Protein AF-A0A291HSG0-F1 (afdb_monomer)

Secon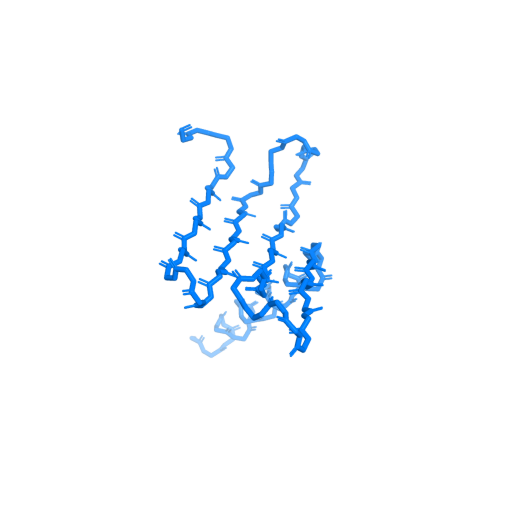dary structure (DSSP, 8-state):
-HHHHHHHHHHHHHHHHTSEEEEE--SS-GGG-EEEEE---SSTTS-SEEEEEETTTTEEEEEESS--

pLDDT: mean 90.36, std 10.21, range [45.03, 97.44]

Solvent-accessible surface area (backbone atoms only — not comparable to full-atom values): 3903 Å² total; per-residue (Å²): 110,71,70,58,53,52,50,51,53,51,51,52,51,51,46,57,73,60,26,51,75,48,77,43,80,46,97,86,45,53,72,65,26,31,43,37,39,40,33,56,53,98,42,94,92,40,34,53,33,36,41,36,40,22,80,68,68,71,43,74,48,73,46,62,33,88,84,122

Foldseek 3Di:
DVVVVVVVVVVVVVQQVQWDKDFDDDPVPLQPGKIKIFTDDPDPVFGQKIWIDRVNVRDTDIDGGDDD

Sequence (68 aa):
MAALLKGLLLLVLVLLLLSEVKLSTSLYKYEDNQVEITFPSWRAEAPWYYLKWNPAKEEFIHRRGPGS

Mean predicted aligned error: 5.07 Å

Structure (mmCIF, N/CA/C/O backbone):
data_AF-A0A291HSG0-F1
#
_entry.id   AF-A0A291HSG0-F1
#
loop_
_atom_site.group_PDB
_atom_site.id
_atom_site.type_symbol
_atom_site.label_atom_id
_atom_site.label_alt_id
_atom_site.label_comp_id
_atom_site.label_asym_id
_atom_site.label_entity_id
_atom_site.label_seq_id
_atom_site.pdbx_PDB_ins_code
_atom_site.Cartn_x
_atom_site.Cartn_y
_atom_site.Cartn_z
_atom_site.occupancy
_atom_site.B_iso_or_equiv
_atom_site.auth_seq_id
_atom_site.auth_comp_id
_atom_site.auth_asym_id
_atom_site.auth_atom_id
_atom_site.pdbx_PDB_model_num
ATOM 1 N N . MET A 1 1 ? 19.639 -19.912 -9.588 1.00 72.19 1 MET A N 1
ATOM 2 C CA . MET A 1 1 ? 18.339 -19.637 -8.927 1.00 72.19 1 MET A CA 1
ATOM 3 C C . MET A 1 1 ? 18.451 -18.649 -7.764 1.00 72.19 1 MET A C 1
ATOM 5 O O . MET A 1 1 ? 17.761 -17.642 -7.802 1.00 72.19 1 MET A O 1
ATOM 9 N N . ALA A 1 2 ? 19.345 -18.846 -6.785 1.00 86.06 2 ALA A N 1
ATOM 10 C CA . ALA A 1 2 ? 19.460 -17.940 -5.629 1.00 86.06 2 ALA A CA 1
ATOM 11 C C . ALA A 1 2 ? 19.793 -16.473 -5.983 1.00 86.06 2 ALA A C 1
ATOM 13 O O . ALA A 1 2 ? 19.229 -15.558 -5.392 1.00 86.06 2 ALA A O 1
ATOM 14 N N . ALA A 1 3 ? 20.672 -16.234 -6.962 1.00 92.44 3 ALA A N 1
ATOM 15 C CA . ALA A 1 3 ? 21.023 -14.877 -7.395 1.00 92.44 3 ALA A CA 1
ATOM 16 C C . ALA A 1 3 ? 19.835 -14.120 -8.024 1.00 92.44 3 ALA A C 1
ATOM 18 O O . ALA A 1 3 ? 19.647 -12.941 -7.747 1.00 92.44 3 ALA A O 1
ATOM 19 N N . LEU A 1 4 ? 18.998 -14.816 -8.803 1.00 95.06 4 LEU A N 1
ATOM 20 C CA . LEU A 1 4 ? 17.787 -14.248 -9.408 1.00 95.06 4 LEU A CA 1
ATOM 21 C C . LEU A 1 4 ? 16.766 -13.846 -8.341 1.00 95.06 4 LEU A C 1
ATOM 23 O O . LEU A 1 4 ? 16.231 -12.744 -8.394 1.00 95.06 4 LEU A O 1
ATOM 27 N N . LEU A 1 5 ? 16.545 -14.706 -7.341 1.00 96.12 5 LEU A N 1
ATOM 28 C CA . LEU A 1 5 ? 15.638 -14.404 -6.234 1.00 96.12 5 LEU A CA 1
ATOM 29 C C . LEU A 1 5 ? 16.113 -13.184 -5.433 1.00 96.12 5 LEU A C 1
ATOM 31 O O . LEU A 1 5 ? 15.318 -12.299 -5.136 1.00 96.12 5 LEU A O 1
ATOM 35 N N . LYS A 1 6 ? 17.416 -13.103 -5.131 1.00 95.94 6 LYS A N 1
ATOM 36 C CA . LYS A 1 6 ? 18.005 -11.935 -4.458 1.00 95.94 6 LYS A CA 1
ATOM 37 C C . LYS A 1 6 ? 17.808 -10.655 -5.272 1.00 95.94 6 LYS A C 1
ATOM 39 O O . LYS A 1 6 ? 17.416 -9.642 -4.705 1.00 95.94 6 LYS A O 1
ATOM 44 N N . GLY A 1 7 ? 18.042 -10.713 -6.584 1.00 96.56 7 GLY A N 1
ATOM 45 C CA . GLY A 1 7 ? 17.821 -9.578 -7.481 1.00 96.56 7 GLY A CA 1
ATOM 46 C C . GLY A 1 7 ? 16.362 -9.120 -7.500 1.00 96.56 7 GLY A C 1
ATOM 47 O O . GLY A 1 7 ? 16.095 -7.928 -7.384 1.00 96.56 7 GLY A O 1
ATOM 48 N N . LEU A 1 8 ? 15.417 -10.063 -7.565 1.00 96.06 8 LEU A N 1
ATOM 49 C CA . LEU A 1 8 ? 13.985 -9.763 -7.525 1.00 96.06 8 LEU A CA 1
ATOM 50 C C . LEU A 1 8 ? 13.572 -9.110 -6.199 1.00 96.06 8 LEU A C 1
ATOM 52 O O . LEU A 1 8 ? 12.860 -8.112 -6.209 1.00 96.06 8 LEU A O 1
ATOM 56 N N . LEU A 1 9 ? 14.042 -9.633 -5.064 1.00 95.94 9 LEU A N 1
ATOM 57 C CA . LEU A 1 9 ? 13.757 -9.057 -3.745 1.00 95.94 9 LEU A CA 1
ATOM 58 C C . LEU A 1 9 ? 14.318 -7.639 -3.609 1.00 95.94 9 LEU A C 1
ATOM 60 O O . LEU A 1 9 ? 13.648 -6.763 -3.069 1.00 95.94 9 LEU A O 1
ATOM 64 N N . LEU A 1 10 ? 15.522 -7.400 -4.133 1.00 97.19 10 LEU A N 1
ATOM 65 C CA . LEU A 1 10 ? 16.139 -6.077 -4.123 1.00 97.19 10 LEU A CA 1
ATOM 66 C C . LEU A 1 10 ? 15.352 -5.096 -5.000 1.00 97.19 10 LEU A C 1
ATOM 68 O O . LEU A 1 10 ? 15.108 -3.970 -4.579 1.00 97.19 10 LEU A O 1
ATOM 72 N N . LEU A 1 11 ? 14.879 -5.536 -6.170 1.00 94.38 11 LEU A N 1
ATOM 73 C CA . LEU A 1 11 ? 14.007 -4.731 -7.026 1.00 94.38 11 LEU A CA 1
ATOM 74 C C . LEU A 1 11 ? 12.688 -4.377 -6.323 1.00 94.38 11 LEU A C 1
ATOM 76 O O . LEU A 1 11 ? 12.287 -3.218 -6.340 1.00 94.38 11 LEU A O 1
ATOM 80 N N . VAL A 1 12 ? 12.037 -5.347 -5.673 1.00 93.00 12 VAL A N 1
ATOM 81 C CA . VAL A 1 12 ? 10.812 -5.107 -4.891 1.00 93.00 12 VAL A CA 1
ATOM 82 C C . VAL A 1 12 ? 11.070 -4.096 -3.775 1.00 93.00 12 VAL A C 1
ATOM 84 O O . VAL A 1 12 ? 10.286 -3.165 -3.606 1.00 93.00 12 VAL A O 1
ATOM 87 N N . LEU A 1 13 ? 12.185 -4.231 -3.054 1.00 95.81 13 LEU A N 1
ATOM 88 C CA . LEU A 1 13 ? 12.562 -3.297 -1.996 1.00 95.81 13 LEU A CA 1
ATOM 89 C C . LEU A 1 13 ? 12.748 -1.875 -2.541 1.00 95.81 13 LEU A C 1
ATOM 91 O O . LEU A 1 13 ? 12.221 -0.928 -1.968 1.00 95.81 13 LEU A O 1
ATOM 95 N N . VAL A 1 14 ? 13.448 -1.725 -3.668 1.00 96.00 14 VAL A N 1
ATOM 96 C CA . VAL A 1 14 ? 13.641 -0.423 -4.322 1.00 96.00 14 VAL A CA 1
ATOM 97 C C . VAL A 1 14 ? 12.303 0.185 -4.745 1.00 96.00 14 VAL A C 1
ATOM 99 O O . VAL A 1 14 ? 12.067 1.360 -4.486 1.00 96.00 14 VAL A O 1
ATOM 102 N N . LEU A 1 15 ? 11.399 -0.600 -5.338 1.00 93.50 15 LEU A N 1
ATOM 103 C CA . LEU A 1 15 ? 10.069 -0.116 -5.722 1.00 93.50 15 LEU A CA 1
ATOM 104 C C . LEU A 1 15 ? 9.256 0.366 -4.516 1.00 93.50 15 LEU A C 1
ATOM 106 O O . LEU A 1 15 ? 8.601 1.401 -4.608 1.00 93.50 15 LEU A O 1
ATOM 110 N N . LEU A 1 16 ? 9.322 -0.348 -3.390 1.00 92.38 16 LEU A N 1
ATOM 111 C CA . LEU A 1 16 ? 8.656 0.054 -2.150 1.00 92.38 16 LEU A CA 1
ATOM 112 C C . LEU A 1 16 ? 9.242 1.349 -1.580 1.00 92.38 16 LEU A C 1
ATOM 114 O O . LEU A 1 16 ? 8.482 2.224 -1.182 1.00 92.38 16 LEU A O 1
ATOM 118 N N . LEU A 1 17 ? 10.570 1.502 -1.591 1.00 94.94 17 LEU A N 1
ATOM 119 C CA . LEU A 1 17 ? 11.236 2.729 -1.136 1.00 94.94 17 LEU A CA 1
ATOM 120 C C . LEU A 1 17 ? 10.885 3.948 -1.997 1.00 94.94 17 LEU A C 1
ATOM 122 O O . LEU A 1 17 ? 10.853 5.065 -1.494 1.00 94.94 17 LEU A O 1
ATOM 126 N N . LEU A 1 18 ? 10.633 3.733 -3.288 1.00 94.50 18 LEU A N 1
ATOM 127 C CA . LEU A 1 18 ? 10.218 4.778 -4.225 1.00 94.50 18 LEU A CA 1
ATOM 128 C C . LEU A 1 18 ? 8.703 5.027 -4.228 1.00 94.50 18 LEU A C 1
ATOM 130 O O . LEU A 1 18 ? 8.243 5.929 -4.926 1.00 94.50 18 LEU A O 1
ATOM 134 N N . SER A 1 19 ? 7.923 4.219 -3.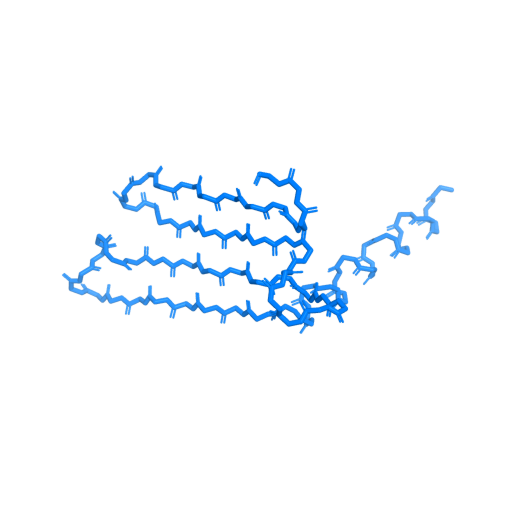509 1.00 94.50 19 SER A N 1
ATOM 135 C CA . SER A 1 19 ? 6.472 4.370 -3.449 1.00 94.50 19 SER A CA 1
ATOM 136 C C . SER A 1 19 ? 6.082 5.468 -2.468 1.00 94.50 19 SER A C 1
ATOM 138 O O . SER A 1 19 ? 6.675 5.618 -1.400 1.00 94.50 19 SER A O 1
ATOM 140 N N . GLU A 1 20 ? 5.030 6.206 -2.799 1.00 94.38 20 GLU 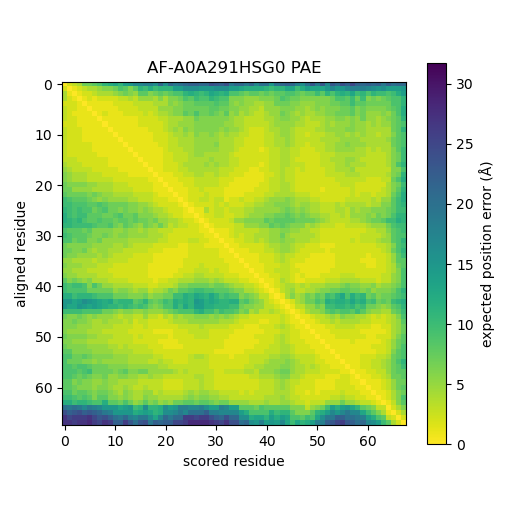A N 1
ATOM 141 C CA . GLU A 1 20 ? 4.388 7.101 -1.844 1.00 94.38 20 GLU A CA 1
ATOM 142 C C . GLU A 1 20 ? 3.487 6.274 -0.922 1.00 94.38 20 GLU A C 1
ATOM 144 O O . GLU A 1 20 ? 2.618 5.538 -1.395 1.00 94.38 20 GLU A O 1
ATOM 149 N N . VAL A 1 21 ? 3.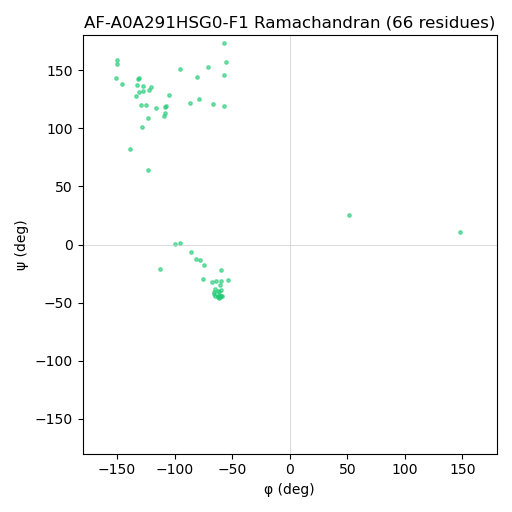685 6.395 0.392 1.00 94.81 21 VAL A N 1
ATOM 150 C CA . VAL A 1 21 ? 2.879 5.705 1.406 1.00 94.81 21 VAL A CA 1
ATOM 151 C C . VAL A 1 21 ? 2.136 6.741 2.240 1.00 94.81 21 VAL A C 1
ATOM 153 O O . VAL A 1 21 ? 2.756 7.543 2.938 1.00 94.81 21 VAL A O 1
ATOM 156 N N . LYS A 1 22 ? 0.802 6.713 2.194 1.00 95.25 22 LYS A N 1
ATOM 157 C CA . LYS A 1 22 ? -0.068 7.543 3.036 1.00 95.25 22 LYS A CA 1
ATOM 158 C C . LYS A 1 22 ? -0.724 6.675 4.090 1.00 95.25 22 LYS A C 1
ATOM 160 O O . LYS A 1 22 ? -1.476 5.757 3.773 1.00 95.25 22 LYS A O 1
ATOM 165 N N . LEU A 1 23 ? -0.446 6.992 5.346 1.00 95.19 23 LEU A N 1
ATOM 166 C CA . LEU A 1 23 ? -1.063 6.352 6.496 1.00 95.19 23 LEU A CA 1
ATOM 167 C C . LEU A 1 23 ? -2.021 7.349 7.148 1.00 95.19 23 LEU A C 1
ATOM 169 O O . LEU A 1 23 ? -1.601 8.410 7.606 1.00 95.19 23 LEU A O 1
ATOM 173 N N . SER A 1 24 ? -3.305 7.011 7.186 1.00 94.25 24 SER A N 1
ATOM 174 C CA . SER A 1 24 ? -4.315 7.769 7.921 1.00 94.25 24 SER A CA 1
ATOM 175 C C . SER A 1 24 ? -4.724 6.946 9.129 1.00 94.25 24 SER A C 1
ATOM 177 O O . SER A 1 24 ? -5.288 5.866 8.973 1.00 94.25 24 SER A O 1
ATOM 179 N N . THR A 1 25 ? -4.397 7.426 10.328 1.00 93.12 25 THR A N 1
ATOM 180 C CA . THR A 1 25 ? -4.719 6.743 11.584 1.00 93.12 25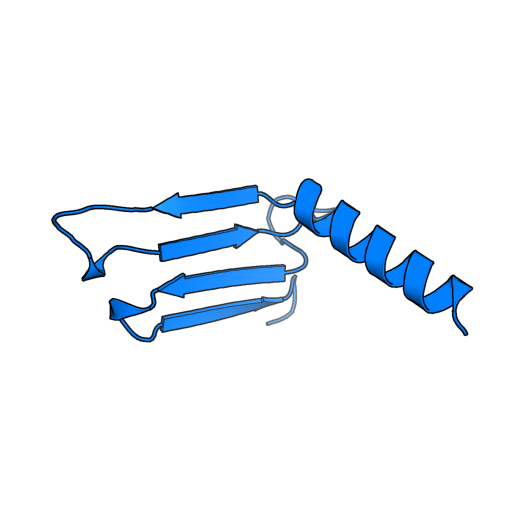 THR A CA 1
ATOM 181 C C . THR A 1 25 ? -5.374 7.694 12.574 1.00 93.12 25 THR A C 1
ATOM 183 O O . THR A 1 25 ? -5.036 8.872 12.674 1.00 93.12 25 THR A O 1
ATOM 186 N N . SER A 1 26 ? -6.329 7.162 13.326 1.00 91.19 26 SER A N 1
ATOM 187 C CA . SER A 1 26 ? -7.012 7.836 14.415 1.00 91.19 26 SER A CA 1
ATOM 188 C C . SER A 1 26 ? -7.344 6.831 15.512 1.00 91.19 26 SER A C 1
ATOM 190 O O . SER A 1 26 ? -7.807 5.724 15.244 1.00 91.19 26 SER A O 1
ATOM 192 N N . LEU A 1 27 ? -7.142 7.243 16.763 1.00 89.81 27 LEU A N 1
ATOM 193 C CA . LEU A 1 27 ? -7.544 6.473 17.945 1.00 89.81 27 LEU A CA 1
ATOM 194 C C . LEU A 1 27 ? -9.047 6.575 18.242 1.00 89.81 27 LEU A C 1
ATOM 196 O O . LEU A 1 27 ? -9.554 5.822 19.065 1.00 89.81 27 LEU A O 1
ATOM 200 N N . TYR A 1 28 ? -9.751 7.515 17.610 1.00 91.88 28 TYR A N 1
ATOM 201 C CA . TYR A 1 28 ? -11.179 7.755 17.849 1.00 91.88 28 TYR A CA 1
ATOM 202 C C . TYR A 1 28 ? -12.047 7.394 16.645 1.00 91.88 28 TYR A C 1
ATOM 204 O O . TYR A 1 28 ? -13.239 7.159 16.799 1.00 91.88 28 TYR A O 1
ATOM 212 N N . LYS A 1 29 ? -11.452 7.342 15.449 1.00 91.31 29 LYS A N 1
ATOM 213 C CA . LYS A 1 29 ? -12.132 7.033 14.187 1.00 91.31 29 LYS A CA 1
ATOM 214 C C . LYS A 1 29 ? -11.469 5.840 13.508 1.00 91.31 29 LYS A C 1
ATOM 216 O O . LYS A 1 29 ? -10.881 5.971 12.441 1.00 91.31 29 LYS A O 1
ATOM 221 N N . TYR A 1 30 ? -11.529 4.679 14.158 1.00 91.62 30 TYR A N 1
ATOM 222 C CA . TYR A 1 30 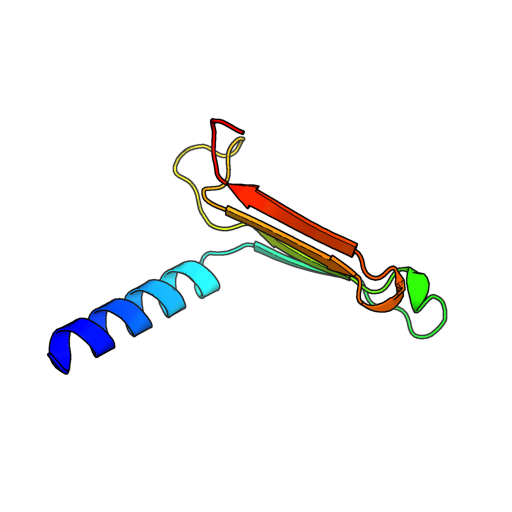? -10.906 3.453 13.644 1.00 91.62 30 TYR A CA 1
ATOM 223 C C . TYR A 1 30 ? -11.447 3.037 12.272 1.00 91.62 30 TYR A C 1
ATOM 225 O O . TYR A 1 30 ? -10.703 2.496 11.462 1.00 91.62 30 TYR A O 1
ATOM 233 N N . GLU A 1 31 ? -12.715 3.335 11.997 1.00 92.62 31 GLU A N 1
ATOM 234 C CA . GLU A 1 31 ? -13.373 3.126 10.702 1.00 92.62 31 GLU A CA 1
ATOM 235 C C . GLU A 1 31 ? -12.716 3.885 9.539 1.00 92.62 31 GLU A C 1
ATOM 237 O O . GLU A 1 31 ? -12.843 3.490 8.380 1.00 92.62 31 GLU A O 1
ATOM 242 N N . ASP A 1 32 ? -11.967 4.944 9.835 1.00 93.81 32 ASP A N 1
ATOM 243 C CA . ASP A 1 32 ? -11.237 5.734 8.846 1.00 93.81 32 ASP A CA 1
ATOM 244 C C . ASP A 1 32 ? -9.749 5.366 8.778 1.00 93.81 32 ASP A C 1
ATOM 246 O O . ASP A 1 32 ? -9.017 5.942 7.972 1.00 93.81 32 ASP A O 1
ATOM 250 N N . ASN A 1 33 ? -9.286 4.399 9.584 1.00 96.19 33 ASN A N 1
ATOM 251 C CA . ASN A 1 33 ? -7.906 3.937 9.517 1.00 96.19 33 ASN A CA 1
ATOM 252 C C . ASN A 1 33 ? -7.658 3.245 8.183 1.00 96.19 33 ASN A C 1
ATOM 254 O O . ASN A 1 33 ? -8.286 2.240 7.855 1.00 96.19 33 ASN A O 1
ATOM 258 N N . GLN A 1 34 ? -6.710 3.768 7.421 1.00 96.94 34 GLN A N 1
ATOM 259 C CA . GLN A 1 34 ? -6.391 3.241 6.107 1.00 96.94 34 GLN A CA 1
ATOM 260 C C . GLN A 1 34 ? -4.925 3.466 5.761 1.00 96.94 34 GLN A C 1
ATOM 262 O O . GLN A 1 34 ? -4.272 4.395 6.246 1.00 96.94 34 GLN A O 1
ATOM 267 N N . VAL A 1 35 ? -4.432 2.616 4.873 1.00 96.94 35 VAL A N 1
ATOM 268 C CA . VAL A 1 35 ? -3.138 2.776 4.224 1.00 96.94 35 VAL A CA 1
ATOM 269 C C . VAL A 1 35 ? -3.344 2.843 2.719 1.00 96.94 35 VAL A C 1
ATOM 271 O O . VAL A 1 35 ? -4.102 2.058 2.148 1.00 96.94 35 VAL A O 1
ATOM 274 N N . GLU A 1 36 ? -2.663 3.785 2.082 1.00 96.50 36 GLU A N 1
ATOM 275 C CA . GLU A 1 36 ? -2.596 3.909 0.632 1.00 96.50 36 GLU A CA 1
ATOM 276 C C . GLU A 1 36 ? -1.133 3.857 0.189 1.00 96.50 36 GLU A C 1
ATOM 278 O O . GLU A 1 36 ? -0.275 4.517 0.775 1.00 96.50 36 GLU A O 1
ATOM 283 N N . ILE A 1 37 ? -0.848 3.056 -0.834 1.00 95.12 37 ILE A N 1
ATOM 284 C CA . ILE A 1 37 ? 0.475 2.902 -1.435 1.00 95.12 37 ILE A CA 1
ATOM 285 C C . ILE A 1 37 ? 0.342 3.182 -2.927 1.00 95.12 37 ILE A C 1
ATOM 287 O O . ILE A 1 37 ? -0.364 2.469 -3.645 1.00 95.12 37 ILE A O 1
ATOM 291 N N . THR A 1 38 ? 1.065 4.192 -3.394 1.00 94.19 38 THR A N 1
ATOM 292 C CA . THR A 1 38 ? 1.160 4.555 -4.806 1.00 94.19 38 THR A CA 1
ATOM 293 C C . THR A 1 38 ? 2.558 4.208 -5.295 1.00 94.19 38 THR A C 1
ATOM 295 O O . THR A 1 38 ? 3.538 4.835 -4.894 1.00 94.19 38 THR A O 1
ATOM 298 N N . PHE A 1 39 ? 2.664 3.197 -6.157 1.00 93.56 39 PHE A N 1
ATOM 299 C CA . PHE A 1 39 ? 3.946 2.786 -6.723 1.00 93.56 39 PHE A CA 1
ATOM 300 C C . PHE A 1 39 ? 4.468 3.820 -7.724 1.00 93.56 39 PHE A C 1
ATOM 302 O O . PHE A 1 39 ? 3.666 4.511 -8.368 1.00 93.56 39 PHE A O 1
ATOM 309 N N . PRO A 1 40 ? 5.802 3.907 -7.898 1.00 92.06 40 PRO A N 1
ATOM 310 C CA . PRO A 1 40 ? 6.400 4.818 -8.861 1.00 92.06 40 PRO A CA 1
ATOM 311 C C . PRO A 1 40 ? 5.842 4.589 -10.266 1.00 92.06 40 PRO A C 1
ATOM 313 O O . PRO A 1 40 ? 5.326 3.524 -10.609 1.00 92.06 40 PRO A O 1
ATOM 316 N N . SER A 1 41 ? 5.939 5.620 -11.094 1.00 89.69 41 SER A N 1
ATOM 317 C CA . SER A 1 41 ? 5.575 5.541 -12.500 1.00 89.69 41 SER A CA 1
ATOM 318 C C . SER A 1 41 ? 6.396 6.495 -13.339 1.00 89.69 41 SER A C 1
ATOM 320 O O . SER A 1 41 ? 6.935 7.487 -12.857 1.00 89.69 41 SER A O 1
ATOM 322 N N . TRP A 1 42 ? 6.452 6.196 -14.634 1.00 86.00 42 TRP A N 1
ATOM 323 C CA . TRP A 1 42 ? 7.037 7.094 -15.623 1.00 86.00 42 TRP A CA 1
ATOM 324 C C . TRP A 1 42 ? 6.126 8.295 -15.942 1.00 86.00 42 TRP A C 1
ATOM 326 O O . TRP A 1 42 ? 6.593 9.272 -16.516 1.00 86.00 42 TRP A O 1
ATOM 336 N N . ARG A 1 43 ? 4.825 8.221 -15.613 1.00 81.69 43 ARG A N 1
ATOM 337 C CA . ARG A 1 43 ? 3.823 9.275 -15.845 1.00 81.69 43 ARG A CA 1
ATOM 338 C C . ARG A 1 43 ? 3.073 9.551 -14.548 1.00 81.69 43 ARG A C 1
ATOM 340 O O . ARG A 1 43 ? 2.383 8.661 -14.068 1.00 81.69 43 ARG A O 1
ATOM 347 N N . ALA A 1 44 ? 3.142 10.783 -14.049 1.00 71.50 44 ALA A N 1
A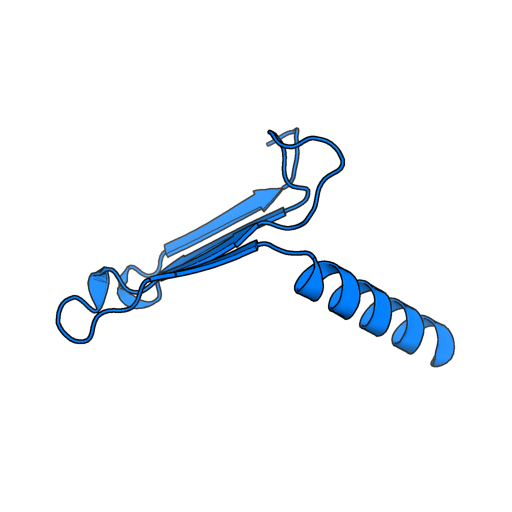TOM 348 C CA . ALA A 1 44 ? 2.571 11.171 -12.755 1.00 71.50 44 ALA A CA 1
ATOM 349 C C . ALA A 1 44 ? 1.077 10.819 -12.581 1.00 71.50 44 ALA A C 1
ATOM 351 O O . ALA A 1 44 ? 0.638 10.531 -11.475 1.00 71.50 44 ALA A O 1
ATOM 352 N N . GLU A 1 45 ? 0.305 10.804 -13.668 1.00 79.75 45 GLU A N 1
ATOM 353 C CA . GLU A 1 45 ? -1.141 10.542 -13.642 1.00 79.75 45 GLU A CA 1
ATOM 354 C C . GLU A 1 45 ? -1.510 9.051 -13.576 1.00 79.75 45 GLU A C 1
ATOM 356 O O . GLU A 1 45 ? -2.668 8.712 -13.340 1.00 79.75 45 GLU A O 1
ATOM 361 N N . ALA A 1 46 ? -0.555 8.144 -13.797 1.00 83.62 46 ALA A N 1
ATOM 362 C CA . ALA A 1 46 ? -0.832 6.718 -13.936 1.00 83.62 46 ALA A CA 1
ATOM 363 C C . ALA A 1 46 ? 0.230 5.872 -13.208 1.00 83.62 46 ALA A C 1
ATOM 365 O O . ALA A 1 46 ? 1.165 5.377 -13.853 1.00 83.62 46 ALA A O 1
ATOM 366 N N . PRO A 1 47 ? 0.101 5.685 -11.875 1.00 90.38 47 PRO A N 1
ATOM 367 C CA . PRO A 1 47 ? 1.009 4.836 -11.109 1.00 90.38 47 PRO A CA 1
ATOM 368 C C . PRO A 1 47 ? 1.020 3.412 -11.672 1.00 90.38 47 PRO A C 1
ATOM 370 O O . PRO A 1 47 ? -0.017 2.921 -12.118 1.00 90.38 47 PRO A O 1
ATOM 373 N N . TRP A 1 48 ? 2.160 2.708 -11.636 1.00 91.81 48 TRP A N 1
ATOM 374 C CA . TRP A 1 48 ? 2.195 1.310 -12.101 1.00 91.81 48 TRP A CA 1
ATOM 375 C C . TRP A 1 48 ? 1.249 0.420 -11.296 1.00 91.81 48 TRP A C 1
ATOM 377 O O . TRP A 1 48 ? 0.638 -0.503 -11.841 1.00 91.81 48 TRP A O 1
ATOM 387 N N . TYR A 1 49 ? 1.115 0.718 -10.006 1.00 92.38 49 TYR A N 1
ATOM 388 C CA . TYR A 1 49 ? 0.194 0.050 -9.108 1.0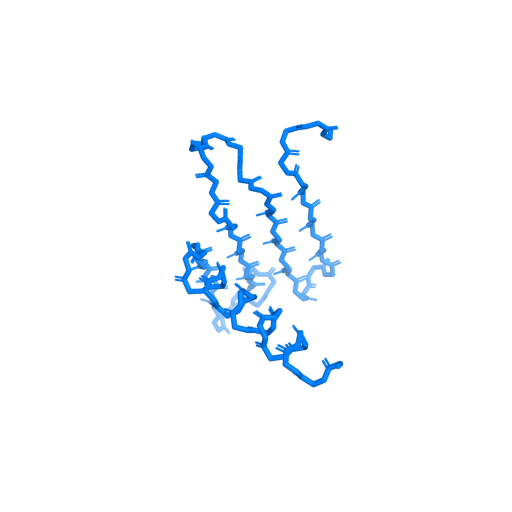0 92.38 49 TYR A CA 1
ATOM 389 C C . TYR A 1 49 ? -0.250 1.003 -8.000 1.00 92.38 49 TYR A C 1
ATOM 391 O O . TYR A 1 49 ? 0.533 1.809 -7.503 1.00 92.38 49 TYR A O 1
ATOM 399 N N . TYR A 1 50 ? -1.506 0.891 -7.606 1.00 93.56 50 TYR A N 1
ATOM 400 C CA . TYR A 1 50 ? -2.077 1.572 -6.458 1.00 93.56 50 TYR A CA 1
ATOM 401 C C . TYR A 1 50 ? -2.760 0.535 -5.582 1.00 93.56 50 TYR A C 1
ATOM 403 O O . TYR A 1 50 ? -3.465 -0.341 -6.090 1.00 93.56 50 TYR A O 1
ATOM 411 N N . LEU A 1 51 ? -2.556 0.649 -4.278 1.00 95.44 51 LEU A N 1
ATOM 412 C CA . LEU A 1 51 ? -3.196 -0.180 -3.272 1.00 95.44 51 LEU A CA 1
ATOM 413 C C . LEU A 1 51 ? -3.770 0.723 -2.190 1.00 95.44 51 LEU A C 1
ATOM 415 O O . LEU A 1 51 ? -3.069 1.577 -1.661 1.00 95.44 51 LEU A O 1
ATOM 419 N N . LYS A 1 52 ? -5.026 0.488 -1.832 1.00 96.44 52 LYS A N 1
ATOM 420 C CA . LYS A 1 52 ? -5.680 1.064 -0.666 1.00 96.44 52 LYS A CA 1
ATOM 421 C C . LYS A 1 52 ? -6.291 -0.054 0.152 1.00 96.44 52 LYS A C 1
ATOM 423 O O . LYS A 1 52 ? -6.997 -0.908 -0.381 1.00 96.44 52 LYS A O 1
ATOM 428 N N . TRP A 1 53 ? -6.040 -0.014 1.449 1.00 97.44 53 TRP A N 1
ATOM 429 C CA . TRP A 1 53 ? -6.608 -0.962 2.388 1.00 97.44 53 TRP A CA 1
ATOM 430 C C . TRP A 1 53 ? -7.157 -0.237 3.610 1.00 97.44 53 TRP A C 1
ATOM 432 O O . TRP A 1 53 ? -6.449 0.547 4.244 1.00 97.44 53 TRP A O 1
ATOM 442 N N . ASN A 1 54 ? -8.417 -0.517 3.931 1.00 97.38 54 ASN A N 1
ATOM 443 C CA . ASN A 1 54 ? -9.058 -0.131 5.177 1.00 97.38 54 ASN A CA 1
ATOM 444 C C . ASN A 1 54 ? -9.575 -1.410 5.864 1.00 97.38 54 ASN A C 1
ATOM 446 O O . ASN A 1 54 ? -10.535 -2.012 5.377 1.00 97.38 54 ASN A O 1
ATOM 450 N N . PRO A 1 55 ? -8.959 -1.848 6.977 1.00 93.25 55 PRO A N 1
ATOM 451 C CA . PRO A 1 55 ? -9.345 -3.083 7.654 1.00 93.25 55 PRO A CA 1
ATOM 452 C C . PRO A 1 55 ? -10.730 -3.010 8.301 1.00 93.25 55 PRO A C 1
ATOM 454 O O . PRO A 1 55 ? -11.416 -4.021 8.365 1.00 93.25 55 PRO A O 1
ATOM 457 N N . ALA A 1 56 ? -11.143 -1.837 8.782 1.00 93.62 56 ALA A N 1
ATOM 458 C CA . ALA A 1 56 ? -12.405 -1.674 9.498 1.00 93.62 56 ALA A CA 1
ATOM 459 C C . ALA A 1 56 ? -13.620 -1.689 8.560 1.00 93.62 56 ALA A C 1
ATOM 461 O O . ALA A 1 56 ? -14.700 -2.108 8.962 1.00 93.62 56 ALA A O 1
ATOM 462 N N . LYS A 1 57 ? -13.434 -1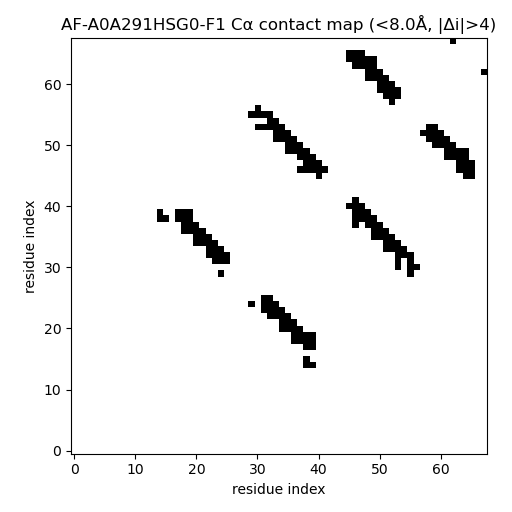.247 7.312 1.00 94.69 57 LYS A N 1
ATOM 463 C CA . LYS A 1 57 ? -14.459 -1.276 6.258 1.00 94.69 57 LYS A CA 1
ATOM 464 C C . LYS A 1 57 ? -14.362 -2.513 5.357 1.00 94.69 57 LYS A C 1
ATOM 466 O O . LYS A 1 57 ? -15.119 -2.611 4.400 1.00 94.69 57 LYS A O 1
ATOM 471 N N . GLU A 1 58 ? -13.418 -3.420 5.630 1.00 93.44 58 GLU A N 1
ATOM 472 C CA . GLU A 1 58 ? -13.080 -4.562 4.762 1.00 93.44 58 GLU A CA 1
ATOM 473 C C . GLU A 1 58 ? -12.803 -4.148 3.298 1.00 93.44 58 GLU A C 1
ATOM 475 O O . GLU A 1 58 ? -12.936 -4.932 2.359 1.00 93.44 58 GLU A O 1
ATOM 480 N N . GLU A 1 59 ? -12.383 -2.897 3.087 1.00 95.31 59 GLU A N 1
ATOM 481 C CA . GLU A 1 59 ? -12.113 -2.360 1.759 1.00 95.31 59 GLU A CA 1
ATOM 482 C C . GLU A 1 59 ? -10.680 -2.684 1.353 1.00 95.31 59 GLU A C 1
ATOM 484 O O . GLU A 1 59 ? -9.713 -2.258 1.993 1.00 95.31 59 GLU A O 1
ATOM 489 N N . PHE A 1 60 ? -10.541 -3.385 0.233 1.00 95.81 60 PHE A N 1
ATOM 490 C CA . PHE A 1 60 ? -9.262 -3.606 -0.422 1.00 95.81 60 PHE A CA 1
ATOM 491 C C . PHE A 1 60 ? -9.372 -3.219 -1.893 1.00 95.81 60 PHE A C 1
ATOM 493 O O . PHE A 1 60 ? -9.915 -3.951 -2.719 1.00 95.81 60 PHE A O 1
ATOM 500 N N . ILE A 1 61 ? -8.866 -2.034 -2.217 1.00 94.94 61 ILE A N 1
ATOM 501 C CA . ILE A 1 61 ? -8.886 -1.488 -3.569 1.00 94.94 61 ILE A CA 1
ATOM 502 C C . ILE A 1 61 ? -7.483 -1.610 -4.132 1.00 94.94 61 ILE A C 1
ATOM 504 O O . ILE A 1 61 ? -6.516 -1.137 -3.538 1.00 94.94 61 ILE A O 1
ATOM 508 N N . HIS A 1 62 ? -7.370 -2.185 -5.321 1.00 93.31 62 HIS A N 1
ATOM 509 C CA . HIS A 1 62 ? -6.127 -2.161 -6.067 1.00 93.31 62 HIS A CA 1
ATOM 510 C C . HIS A 1 62 ? -6.377 -1.749 -7.512 1.00 93.31 62 HIS A C 1
ATOM 512 O O . HIS A 1 62 ? -7.378 -2.123 -8.121 1.00 93.31 62 HIS A O 1
ATOM 518 N N . ARG A 1 63 ? -5.459 -0.967 -8.075 1.00 90.50 63 ARG A N 1
ATOM 519 C CA . ARG A 1 63 ? -5.499 -0.539 -9.477 1.00 90.50 63 ARG A CA 1
ATOM 520 C C . ARG A 1 63 ? -4.123 -0.745 -10.086 1.00 90.50 63 ARG A C 1
ATOM 522 O O . ARG A 1 63 ? -3.117 -0.454 -9.449 1.00 90.50 63 ARG A O 1
ATOM 529 N N . ARG A 1 64 ? -4.067 -1.265 -11.308 1.00 84.62 64 ARG A N 1
ATOM 530 C CA . ARG A 1 64 ? -2.835 -1.284 -12.111 1.00 84.62 64 ARG A CA 1
ATOM 531 C C . ARG A 1 64 ? -2.832 -0.068 -13.036 1.00 84.62 64 ARG A C 1
ATOM 533 O O . ARG A 1 64 ? -3.898 0.409 -13.409 1.00 84.62 64 ARG A O 1
ATOM 540 N N . GLY A 1 65 ? -1.638 0.418 -13.373 1.00 72.25 65 GLY A N 1
ATOM 541 C CA . GLY A 1 65 ? -1.421 1.509 -14.327 1.00 72.25 65 GLY A CA 1
ATOM 542 C C . GLY A 1 65 ? -2.019 1.239 -15.714 1.00 72.25 65 GLY A C 1
ATOM 543 O O . GLY A 1 65 ? -2.511 0.145 -15.981 1.00 72.25 65 GLY A O 1
ATOM 544 N N . PRO A 1 66 ? -1.987 2.247 -16.598 1.00 53.22 66 PRO A N 1
ATOM 545 C CA . PRO A 1 66 ? -3.111 2.638 -17.442 1.00 53.22 66 PRO A CA 1
ATOM 546 C C . PRO A 1 66 ? -3.616 1.486 -18.325 1.00 53.22 66 PRO A C 1
ATOM 548 O O . PRO A 1 66 ? -2.870 0.968 -19.157 1.00 53.22 66 PRO A O 1
ATOM 551 N N . GLY A 1 67 ? -4.891 1.122 -18.131 1.00 54.38 67 GLY A N 1
ATOM 552 C CA . GLY A 1 67 ? -5.590 0.061 -18.868 1.00 54.38 67 GLY A CA 1
ATOM 553 C C . GLY A 1 67 ? -6.675 -0.712 -18.095 1.00 54.38 67 GLY A C 1
ATOM 554 O O . GLY A 1 67 ? -7.106 -1.746 -18.599 1.00 54.38 67 GLY A O 1
ATOM 555 N N . SER A 1 68 ? -7.093 -0.271 -16.898 1.00 45.03 68 SER A N 1
ATOM 556 C CA . SER A 1 68 ? -8.257 -0.827 -16.177 1.00 45.03 68 SER A CA 1
ATOM 557 C C . SER A 1 68 ? -9.540 -0.081 -16.505 1.00 45.03 68 SER A C 1
ATOM 559 O O . SER A 1 68 ? -9.496 1.163 -16.348 1.00 45.03 68 SER A O 1
#

Organism: NCBI:txid347534

Nearest PDB structures (foldseek):
  3k5j-assembly1_A  TM=3.928E-01  e=4.874E+00  Neisseria gonorrhoeae FA 1090

Radius of gyration: 14.89 Å; Cα contacts (8 Å, |Δi|>4): 103; chains: 1; bounding box: 36×31×37 Å